Protein AF-A0A397I385-F1 (afdb_monomer_lite)

Sequence (153 aa):
MVNSDDILEIWKVVRYNYLKCYQYIVLLNNRELLCTCYMLITHGIVCRHFFKIFVKSSKAKFHITLIPNRWYKDEYINSDTIYSAETVISNNDDGMQTNSIFNRKYILNNLSEKHSKRILQNRIKYGALMGKAKKAIQYAIQDGDDELIKLIR

Secondary structure (DSSP, 8-state):
---GGGEEEEEEEEETTEEEEEEEEEEETTS-EEETT-HHHHTS---HHHHHHHHH-SS----GGGS-GGG---GGG--TTGGG-------SSS----------TTT-SHHHHHHHHHHHHHHHHHHHHHHHHHHHHHHHHHHT-HHHHHHH-

Radius of gyration: 23.8 Å; chains: 1; bounding box: 57×41×69 Å

Foldseek 3Di:
DDDPVQFDDKDWAADPVGRPDIWIWTQGVLLDIDIPVCCCQQVVADDPVLVVCCVPDPSHDDDPPSDDPVPDPDPVVPDPVVQAFDFDDDPDPDPDGDGRNNPPVRPPDCCSVVVVVVVVVVVVVCVVVVVVVVVVCVVCVVVVVVVVVVVVD

Structure (mmCIF, N/CA/C/O backbone):
data_AF-A0A397I385-F1
#
_entry.id   AF-A0A397I385-F1
#
loop_
_atom_site.group_PDB
_atom_site.id
_atom_site.type_symbol
_atom_site.label_atom_id
_atom_site.label_alt_id
_atom_site.label_comp_id
_atom_site.label_asym_id
_atom_site.label_entity_id
_atom_site.label_seq_id
_atom_site.pdbx_PDB_ins_code
_atom_site.Cartn_x
_atom_site.Cartn_y
_atom_site.Cartn_z
_atom_site.occupancy
_atom_site.B_iso_or_equiv
_atom_site.auth_seq_id
_atom_site.auth_comp_id
_atom_site.auth_asym_id
_atom_site.auth_atom_id
_atom_site.pdbx_PDB_model_num
ATOM 1 N N . MET A 1 1 ? -7.937 -4.680 -13.128 1.00 52.62 1 MET A N 1
ATOM 2 C CA . MET A 1 1 ? -7.143 -5.907 -12.898 1.00 52.62 1 MET A CA 1
ATOM 3 C C . MET A 1 1 ? -5.834 -5.749 -13.659 1.00 52.62 1 MET A C 1
ATOM 5 O O . MET A 1 1 ? -5.864 -5.121 -14.709 1.00 52.62 1 MET A O 1
ATOM 9 N N . VAL A 1 2 ? -4.707 -6.188 -13.093 1.00 66.19 2 VAL A N 1
ATOM 10 C CA . VAL A 1 2 ? -3.383 -6.136 -13.747 1.00 66.19 2 VAL A CA 1
ATOM 11 C C . VAL A 1 2 ? -3.289 -7.324 -14.703 1.00 66.19 2 VAL A C 1
ATOM 13 O O . VAL A 1 2 ? -3.575 -8.437 -14.264 1.00 66.19 2 VAL A O 1
ATOM 16 N N . ASN A 1 3 ? -2.939 -7.102 -15.973 1.00 78.81 3 ASN A N 1
ATOM 17 C CA . ASN A 1 3 ? -2.684 -8.201 -16.904 1.00 78.81 3 ASN A CA 1
ATOM 18 C C . ASN A 1 3 ? -1.306 -8.815 -16.601 1.00 78.81 3 ASN A C 1
ATOM 20 O O . ASN A 1 3 ? -0.361 -8.086 -16.303 1.00 78.81 3 ASN A O 1
ATOM 24 N N . SER A 1 4 ? -1.187 -10.141 -16.653 1.00 80.12 4 SER A N 1
ATOM 25 C CA . SER A 1 4 ? 0.078 -10.849 -16.422 1.00 80.12 4 SER A CA 1
ATOM 26 C C . SER A 1 4 ? 1.169 -10.422 -17.401 1.00 80.12 4 SER A C 1
ATOM 28 O O . SER A 1 4 ? 2.327 -10.327 -17.005 1.00 80.12 4 SER A O 1
ATOM 30 N N . ASP A 1 5 ? 0.788 -10.087 -18.632 1.00 85.38 5 ASP A N 1
ATOM 31 C CA . ASP A 1 5 ? 1.718 -9.679 -19.692 1.00 85.38 5 ASP A CA 1
ATOM 32 C C . ASP A 1 5 ? 2.356 -8.306 -19.424 1.00 85.38 5 ASP A C 1
ATOM 34 O O . ASP A 1 5 ? 3.416 -7.985 -19.959 1.00 85.38 5 ASP A O 1
ATOM 38 N N . ASP A 1 6 ? 1.740 -7.498 -18.555 1.00 86.88 6 ASP A N 1
ATOM 39 C CA . ASP A 1 6 ? 2.251 -6.181 -18.180 1.00 86.88 6 ASP A CA 1
ATOM 40 C C . ASP A 1 6 ? 3.296 -6.253 -17.056 1.00 86.88 6 ASP A C 1
ATOM 42 O O . ASP A 1 6 ? 3.884 -5.231 -16.699 1.00 86.88 6 ASP A O 1
ATOM 46 N N . ILE A 1 7 ? 3.533 -7.428 -16.463 1.00 91.00 7 ILE A N 1
ATOM 47 C CA . ILE A 1 7 ? 4.430 -7.588 -15.315 1.00 91.00 7 ILE A CA 1
ATOM 48 C C . ILE A 1 7 ? 5.881 -7.707 -15.788 1.00 91.00 7 ILE A C 1
ATOM 50 O O . ILE A 1 7 ? 6.270 -8.689 -16.411 1.00 91.00 7 ILE A O 1
ATOM 54 N N . LEU A 1 8 ? 6.717 -6.737 -15.413 1.00 90.75 8 LEU A N 1
ATOM 55 C CA . LEU A 1 8 ? 8.158 -6.784 -15.666 1.00 90.75 8 LEU A CA 1
ATOM 56 C C . LEU A 1 8 ? 8.913 -7.559 -14.590 1.00 90.75 8 LEU A C 1
ATOM 58 O O . LEU A 1 8 ? 9.827 -8.320 -14.901 1.00 90.75 8 LEU A O 1
ATOM 62 N N . GLU A 1 9 ? 8.604 -7.298 -13.319 1.00 93.06 9 GLU A N 1
ATOM 63 C CA . GLU A 1 9 ? 9.323 -7.884 -12.187 1.00 93.06 9 GLU A CA 1
ATOM 64 C C . GLU A 1 9 ? 8.390 -8.083 -10.994 1.00 93.06 9 GLU A C 1
ATOM 66 O O . GLU A 1 9 ? 7.531 -7.246 -10.705 1.00 93.06 9 GLU A O 1
ATOM 71 N N . ILE A 1 10 ? 8.608 -9.170 -10.254 1.00 94.44 10 ILE A N 1
ATOM 72 C CA . ILE A 1 10 ? 7.956 -9.424 -8.970 1.00 94.44 10 ILE A CA 1
ATOM 73 C C . ILE A 1 10 ? 9.040 -9.566 -7.910 1.00 94.44 10 ILE A C 1
ATOM 75 O O . ILE A 1 10 ? 9.926 -10.411 -8.007 1.00 94.44 10 ILE A O 1
ATOM 79 N N . TRP A 1 11 ? 8.943 -8.755 -6.865 1.00 95.25 11 TRP A N 1
ATOM 80 C CA . TRP A 1 11 ? 9.907 -8.715 -5.779 1.00 95.25 11 TRP A CA 1
ATOM 81 C C . TRP A 1 11 ? 9.258 -9.098 -4.460 1.00 95.25 11 TRP A C 1
ATOM 83 O O . TRP A 1 11 ? 8.241 -8.531 -4.061 1.00 95.25 11 TRP A O 1
ATOM 93 N N . LYS A 1 12 ? 9.893 -10.012 -3.726 1.00 94.56 12 LYS A N 1
ATOM 94 C CA . LYS A 1 12 ? 9.553 -10.303 -2.331 1.00 94.56 12 LYS A CA 1
ATOM 95 C C . LYS A 1 12 ? 10.437 -9.467 -1.411 1.00 94.56 12 LYS A C 1
ATOM 97 O O . LYS A 1 12 ? 11.631 -9.721 -1.284 1.00 94.56 12 LYS A O 1
ATOM 102 N N . VAL A 1 13 ? 9.852 -8.484 -0.734 1.00 91.69 13 VAL A N 1
ATOM 103 C CA . VAL A 1 13 ? 10.557 -7.645 0.240 1.00 91.69 13 VAL A CA 1
ATOM 104 C C . VAL A 1 13 ? 10.313 -8.182 1.641 1.00 91.69 13 VAL A C 1
ATOM 106 O O . VAL A 1 13 ? 9.204 -8.103 2.166 1.00 91.69 13 VAL A O 1
ATOM 109 N N . VAL A 1 14 ? 11.365 -8.711 2.258 1.00 89.75 14 VAL A N 1
ATOM 110 C CA . VAL A 1 14 ? 11.336 -9.255 3.621 1.00 89.75 14 VAL A CA 1
ATOM 111 C C . VAL A 1 14 ? 11.904 -8.227 4.599 1.00 89.75 14 VAL A C 1
ATOM 113 O O . VAL A 1 14 ? 12.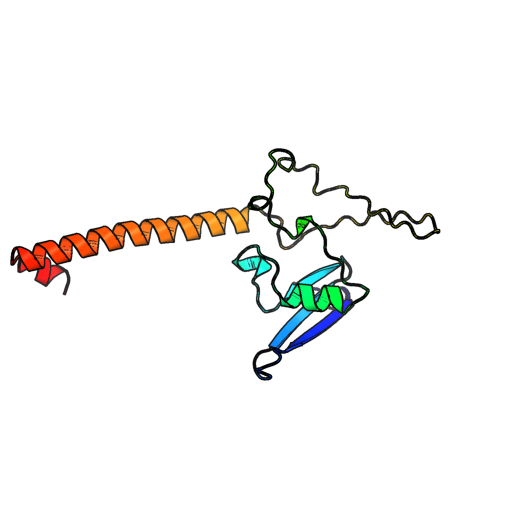859 -7.513 4.283 1.00 89.75 14 VAL A O 1
ATOM 116 N N . ARG A 1 15 ? 11.321 -8.123 5.798 1.00 82.38 15 ARG A N 1
ATOM 117 C CA . ARG A 1 15 ? 11.894 -7.298 6.871 1.00 82.38 15 ARG A CA 1
ATOM 118 C C . ARG A 1 15 ? 13.120 -7.989 7.465 1.00 82.38 15 ARG A C 1
ATOM 120 O O . ARG A 1 15 ? 13.032 -9.153 7.836 1.00 82.38 15 ARG A O 1
ATOM 127 N N . TYR A 1 16 ? 14.206 -7.235 7.638 1.00 75.81 16 TYR A N 1
ATOM 128 C CA . TYR A 1 16 ? 15.486 -7.734 8.161 1.00 75.81 16 TYR A CA 1
ATOM 129 C C . TYR A 1 16 ? 15.333 -8.538 9.469 1.00 75.81 16 TYR A C 1
ATOM 131 O O . TYR A 1 16 ? 15.849 -9.642 9.568 1.00 75.81 16 TYR A O 1
ATOM 139 N N . ASN A 1 17 ? 14.515 -8.054 10.413 1.00 74.25 17 ASN A N 1
ATOM 140 C CA . ASN A 1 17 ? 14.323 -8.695 11.724 1.00 74.25 17 ASN A CA 1
ATOM 141 C C . ASN A 1 17 ? 13.118 -9.648 11.813 1.00 74.25 17 ASN A C 1
ATOM 143 O O . ASN A 1 17 ? 12.834 -10.163 12.889 1.00 74.25 17 ASN A O 1
ATOM 147 N N . TYR A 1 18 ? 12.340 -9.838 10.741 1.00 78.31 18 TYR A N 1
ATOM 148 C CA . TYR A 1 18 ? 11.104 -10.624 10.831 1.00 78.31 18 TYR A CA 1
ATOM 149 C C . TYR A 1 18 ? 10.760 -11.294 9.500 1.00 78.31 18 TYR A C 1
ATOM 151 O O . TYR A 1 18 ? 9.983 -10.771 8.700 1.00 78.31 18 TYR A O 1
ATOM 159 N N . LEU A 1 19 ? 11.324 -12.485 9.278 1.00 73.00 19 LEU A N 1
ATOM 160 C CA . LEU A 1 19 ? 11.230 -13.217 8.008 1.00 73.00 19 LEU A CA 1
ATOM 161 C C . LEU A 1 19 ? 9.794 -13.613 7.619 1.00 73.00 19 LEU A C 1
ATOM 163 O O . LEU A 1 19 ? 9.480 -13.728 6.435 1.00 73.00 19 LEU A O 1
ATOM 167 N N . LYS A 1 20 ? 8.898 -13.759 8.605 1.00 79.06 20 LYS A N 1
ATOM 168 C CA . LYS A 1 20 ? 7.466 -14.028 8.378 1.00 79.06 20 LYS A CA 1
ATOM 169 C C . LYS A 1 20 ? 6.701 -12.809 7.846 1.00 79.06 20 LYS A C 1
ATOM 171 O O . LYS A 1 20 ? 5.641 -12.966 7.252 1.00 79.06 20 LYS A O 1
ATOM 176 N N . CYS A 1 21 ? 7.239 -11.601 8.021 1.00 84.38 21 CYS A N 1
ATOM 177 C CA . CYS A 1 21 ? 6.625 -10.357 7.568 1.00 84.38 21 CYS A CA 1
ATOM 178 C C . CYS A 1 21 ? 7.279 -9.897 6.266 1.00 84.38 21 CYS A C 1
ATOM 180 O O . CYS A 1 21 ? 8.285 -9.180 6.274 1.00 84.38 21 CYS A O 1
ATOM 182 N N . TYR A 1 22 ? 6.673 -10.275 5.147 1.00 90.94 22 TYR A N 1
ATOM 183 C CA . TYR A 1 22 ? 7.094 -9.848 3.819 1.00 90.94 22 TYR A CA 1
ATOM 184 C C . TYR A 1 22 ? 5.964 -9.133 3.082 1.00 90.94 22 TYR A C 1
ATOM 186 O O . TYR A 1 22 ? 4.801 -9.191 3.479 1.00 90.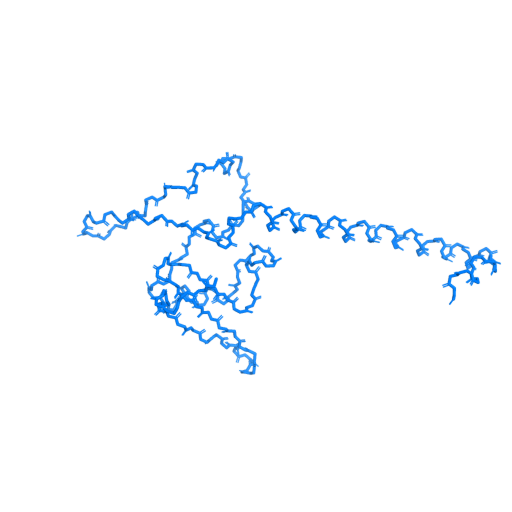94 22 TYR A O 1
ATOM 194 N N . GLN A 1 23 ? 6.327 -8.407 2.035 1.00 93.25 23 GLN A N 1
ATOM 195 C CA . GLN A 1 23 ? 5.408 -7.748 1.117 1.00 93.25 23 GLN A CA 1
ATOM 196 C C . GLN A 1 23 ? 5.872 -8.030 -0.304 1.00 93.25 23 GLN A C 1
ATOM 198 O O . GLN A 1 23 ? 7.078 -8.112 -0.546 1.00 93.25 23 GLN A O 1
ATOM 203 N N . TYR A 1 24 ? 4.932 -8.167 -1.230 1.00 94.25 24 TYR A N 1
ATOM 204 C CA . TYR A 1 24 ? 5.260 -8.275 -2.642 1.00 94.25 24 TYR A CA 1
ATOM 205 C C . TYR A 1 24 ? 5.177 -6.915 -3.306 1.00 94.25 24 TYR A C 1
ATOM 207 O O . TYR A 1 24 ? 4.314 -6.094 -2.975 1.00 94.25 24 TYR A O 1
ATOM 215 N N . ILE A 1 25 ? 6.092 -6.698 -4.242 1.00 92.81 25 ILE A N 1
ATOM 216 C CA . ILE A 1 25 ? 6.059 -5.572 -5.155 1.00 92.81 25 ILE A CA 1
ATOM 217 C C . ILE A 1 25 ? 6.004 -6.092 -6.576 1.00 92.81 25 ILE A C 1
ATOM 219 O O . ILE A 1 25 ? 6.798 -6.950 -6.945 1.00 92.81 25 ILE A O 1
ATOM 223 N N . VAL A 1 26 ? 5.086 -5.541 -7.356 1.00 92.19 26 VAL A N 1
ATOM 224 C CA . VAL A 1 26 ? 4.962 -5.803 -8.787 1.00 92.19 26 VAL A CA 1
ATOM 225 C C . VAL A 1 26 ? 5.380 -4.538 -9.523 1.00 92.19 26 VAL A C 1
ATOM 227 O O . VAL A 1 26 ? 4.832 -3.468 -9.253 1.00 92.19 26 VAL A O 1
ATOM 230 N N . LEU A 1 27 ? 6.369 -4.662 -10.404 1.00 90.31 27 LEU A N 1
ATOM 231 C CA . LEU A 1 27 ? 6.772 -3.629 -11.353 1.00 90.31 27 LEU A CA 1
ATOM 232 C C . LEU A 1 27 ? 6.106 -3.926 -12.695 1.00 90.31 27 LEU A C 1
ATOM 234 O O . LEU A 1 27 ? 6.232 -5.037 -13.210 1.00 90.31 27 LEU A O 1
ATOM 238 N N . LEU A 1 28 ? 5.428 -2.930 -13.252 1.00 87.69 28 LEU A N 1
ATOM 239 C CA . LEU A 1 28 ? 4.714 -3.030 -14.520 1.00 87.69 28 LEU A CA 1
ATOM 240 C C . LEU A 1 28 ? 5.500 -2.391 -15.674 1.00 87.69 28 LEU A C 1
ATOM 242 O O . LEU A 1 28 ? 6.399 -1.575 -15.460 1.00 87.69 28 LEU A O 1
ATOM 246 N N . ASN A 1 29 ? 5.149 -2.751 -16.908 1.00 84.06 29 ASN A N 1
ATOM 247 C CA . ASN A 1 29 ? 5.755 -2.264 -18.154 1.00 84.06 29 ASN A CA 1
ATOM 248 C C . ASN A 1 29 ? 5.682 -0.738 -18.317 1.00 84.06 29 ASN A C 1
ATOM 250 O O . ASN A 1 29 ? 6.634 -0.104 -18.770 1.00 84.06 29 ASN A O 1
ATOM 254 N N . ASN A 1 30 ? 4.599 -0.133 -17.842 1.00 75.69 30 ASN A N 1
ATOM 255 C CA . ASN A 1 30 ? 4.391 1.309 -17.765 1.00 75.69 30 ASN A CA 1
ATOM 256 C C . ASN A 1 30 ? 5.191 1.987 -16.631 1.00 75.69 30 ASN A C 1
ATOM 258 O O . ASN A 1 30 ? 4.991 3.169 -16.361 1.00 75.69 30 ASN A O 1
ATOM 262 N N . ARG A 1 31 ? 6.107 1.254 -15.978 1.00 75.00 31 ARG A N 1
ATOM 263 C CA . ARG A 1 31 ? 6.952 1.694 -14.855 1.00 75.00 31 ARG A CA 1
ATOM 264 C C . ARG A 1 31 ? 6.180 1.989 -13.566 1.00 75.00 31 ARG A C 1
ATOM 266 O O . ARG A 1 31 ? 6.758 2.530 -12.622 1.00 75.00 31 ARG A O 1
ATOM 273 N N . GLU A 1 32 ? 4.904 1.616 -13.482 1.00 81.38 32 GLU A N 1
ATOM 274 C CA . GLU A 1 32 ? 4.159 1.671 -12.227 1.00 81.38 32 GLU A CA 1
ATOM 275 C C . GLU A 1 32 ? 4.612 0.562 -11.271 1.00 81.38 32 GLU A C 1
ATOM 277 O O . GLU A 1 32 ? 4.964 -0.548 -11.674 1.00 81.38 32 GLU A O 1
ATOM 282 N N . LEU A 1 33 ? 4.573 0.866 -9.973 1.00 86.56 33 LEU A N 1
ATOM 283 C CA . LEU A 1 33 ? 4.858 -0.088 -8.907 1.00 86.56 33 LEU A CA 1
ATOM 284 C C . LEU A 1 33 ? 3.637 -0.268 -8.013 1.00 86.56 33 LEU A C 1
ATOM 286 O O . LEU A 1 33 ? 2.999 0.702 -7.602 1.00 86.56 33 LEU A O 1
ATOM 290 N N . LEU A 1 34 ? 3.364 -1.517 -7.650 1.00 89.00 34 LEU A N 1
ATOM 291 C CA . LEU A 1 34 ? 2.300 -1.900 -6.727 1.00 89.00 34 LEU A CA 1
ATOM 292 C C . LEU A 1 34 ? 2.904 -2.644 -5.540 1.00 89.00 34 LEU A C 1
ATOM 294 O O . LEU A 1 34 ? 3.657 -3.584 -5.741 1.00 89.00 34 LEU A O 1
ATOM 298 N N . CYS A 1 35 ? 2.560 -2.257 -4.307 1.00 90.12 35 CYS A N 1
ATOM 299 C CA . CYS A 1 35 ? 2.928 -2.998 -3.092 1.00 90.12 35 CYS A CA 1
ATOM 300 C C . CYS A 1 35 ? 1.683 -3.584 -2.446 1.00 90.12 35 CYS A C 1
ATOM 302 O O . CYS A 1 35 ? 0.709 -2.864 -2.224 1.00 90.12 35 CYS A O 1
ATOM 304 N N . THR A 1 36 ? 1.777 -4.834 -1.999 1.00 92.50 36 THR A N 1
ATOM 305 C CA . THR A 1 36 ? 0.732 -5.506 -1.204 1.00 92.50 36 THR A CA 1
ATOM 306 C C . THR A 1 36 ? 0.450 -4.839 0.143 1.00 92.50 36 THR A C 1
ATOM 308 O O . THR A 1 36 ? -0.503 -5.187 0.826 1.00 92.50 36 THR A O 1
ATOM 311 N N . CYS A 1 37 ? 1.272 -3.870 0.539 1.00 90.00 37 CYS A N 1
ATOM 312 C CA . CYS A 1 37 ? 1.074 -3.072 1.738 1.00 90.00 37 CYS A CA 1
ATOM 313 C C . CYS A 1 37 ? 0.059 -1.936 1.554 1.00 90.00 37 CYS A C 1
ATOM 315 O O . CYS A 1 37 ? -0.293 -1.297 2.540 1.00 90.00 37 CYS A O 1
ATOM 317 N N . TYR A 1 38 ? -0.342 -1.630 0.314 1.00 85.50 38 TYR A N 1
ATOM 318 C CA . TYR A 1 38 ? -1.353 -0.628 -0.051 1.00 85.50 38 TYR A CA 1
ATOM 319 C C . TYR A 1 38 ? -1.151 0.801 0.487 1.00 85.50 38 TYR A C 1
ATOM 321 O O . TYR A 1 38 ? -2.006 1.646 0.261 1.00 85.50 38 TYR A O 1
ATOM 329 N N . MET A 1 39 ? -0.015 1.124 1.114 1.00 84.88 39 MET A N 1
ATOM 330 C CA . MET A 1 39 ? 0.254 2.429 1.744 1.00 84.88 39 MET A CA 1
ATOM 331 C C . MET A 1 39 ? 0.058 3.619 0.790 1.00 84.88 39 MET A C 1
ATOM 333 O O . MET A 1 39 ? -0.456 4.667 1.179 1.00 84.88 39 MET A O 1
ATOM 337 N N . LEU A 1 40 ? 0.442 3.434 -0.475 1.00 81.62 40 LEU A N 1
ATOM 338 C CA . LEU A 1 40 ? 0.274 4.447 -1.509 1.00 81.62 40 LEU A CA 1
ATOM 339 C C . LEU A 1 40 ? -1.210 4.712 -1.801 1.00 81.62 40 LEU A C 1
ATOM 341 O O . LEU A 1 40 ? -1.592 5.852 -2.024 1.00 81.62 40 LEU A O 1
ATOM 345 N N . ILE A 1 41 ? -2.048 3.679 -1.736 1.00 78.69 41 ILE A N 1
ATOM 346 C CA . ILE A 1 41 ? -3.490 3.763 -1.988 1.00 78.69 41 ILE A CA 1
ATOM 347 C C . ILE A 1 41 ? -4.229 4.278 -0.746 1.00 78.69 41 ILE A C 1
ATOM 349 O O . ILE A 1 41 ? -5.069 5.166 -0.858 1.00 78.69 41 ILE A O 1
ATOM 353 N N . THR A 1 42 ? -3.911 3.754 0.441 1.00 77.88 42 THR A N 1
ATOM 354 C CA . THR A 1 42 ? -4.646 4.042 1.683 1.00 77.88 42 THR A CA 1
ATOM 355 C C . THR A 1 42 ? -4.237 5.350 2.354 1.00 77.88 42 THR A C 1
ATOM 357 O O . THR A 1 42 ? -5.068 5.992 2.990 1.00 77.88 42 THR A O 1
ATOM 360 N N . HIS A 1 43 ? -2.971 5.753 2.232 1.00 78.19 43 HIS A N 1
ATOM 361 C CA . HIS A 1 43 ? -2.426 6.942 2.900 1.00 78.19 43 HIS A CA 1
ATOM 362 C C . HIS A 1 43 ? -1.888 7.993 1.920 1.00 78.19 43 HIS A C 1
ATOM 364 O O . HIS A 1 43 ? -1.503 9.096 2.332 1.00 78.19 43 HIS A O 1
ATOM 370 N N . GLY A 1 44 ? -1.854 7.667 0.625 1.00 75.44 44 GLY A N 1
ATOM 371 C CA . GLY A 1 44 ? -1.271 8.525 -0.400 1.00 75.44 44 GLY A CA 1
ATOM 372 C C . GLY A 1 44 ? 0.250 8.613 -0.316 1.00 75.44 44 GLY A C 1
ATOM 373 O O . GLY A 1 44 ? 0.819 9.481 -0.953 1.00 75.44 44 GLY A O 1
ATOM 374 N N . ILE A 1 45 ? 0.934 7.784 0.479 1.00 82.88 45 ILE A N 1
ATOM 375 C CA . ILE A 1 45 ? 2.389 7.895 0.676 1.00 82.88 45 ILE A CA 1
ATOM 376 C C . ILE A 1 45 ? 3.118 6.673 0.126 1.00 82.88 45 ILE A C 1
ATOM 378 O O . ILE A 1 45 ? 2.697 5.528 0.308 1.00 82.88 45 ILE A O 1
ATOM 382 N N . VAL A 1 46 ? 4.253 6.915 -0.526 1.00 85.94 46 VAL A N 1
ATOM 383 C CA . VAL A 1 46 ? 5.131 5.852 -1.018 1.00 85.94 46 VAL A CA 1
ATOM 384 C C . VAL A 1 46 ? 5.692 5.074 0.172 1.00 85.94 46 VAL A C 1
ATOM 386 O O . VAL A 1 46 ? 6.255 5.646 1.103 1.00 85.94 46 VAL A O 1
ATOM 389 N N . CYS A 1 47 ? 5.535 3.750 0.169 1.00 89.38 47 CYS A N 1
ATOM 390 C CA . CYS A 1 47 ? 6.054 2.923 1.257 1.00 89.38 47 CYS A CA 1
ATOM 391 C C . CYS A 1 47 ? 7.567 2.694 1.139 1.00 89.38 47 CYS A C 1
ATOM 393 O O . CYS A 1 47 ? 8.127 2.648 0.045 1.00 89.38 47 CYS A O 1
ATOM 395 N N . ARG A 1 48 ? 8.216 2.389 2.269 1.00 90.44 48 ARG A N 1
ATOM 396 C CA . ARG A 1 48 ? 9.632 1.973 2.319 1.00 90.44 48 ARG A CA 1
ATOM 397 C C . ARG A 1 48 ? 9.994 0.806 1.394 1.00 90.44 48 ARG A C 1
ATOM 399 O O . ARG A 1 48 ? 11.147 0.672 1.002 1.00 90.44 48 ARG A O 1
ATOM 406 N N . HIS A 1 49 ? 9.029 -0.055 1.062 1.00 92.50 49 HIS A N 1
ATOM 407 C CA . HIS A 1 49 ? 9.283 -1.197 0.190 1.00 92.50 49 HI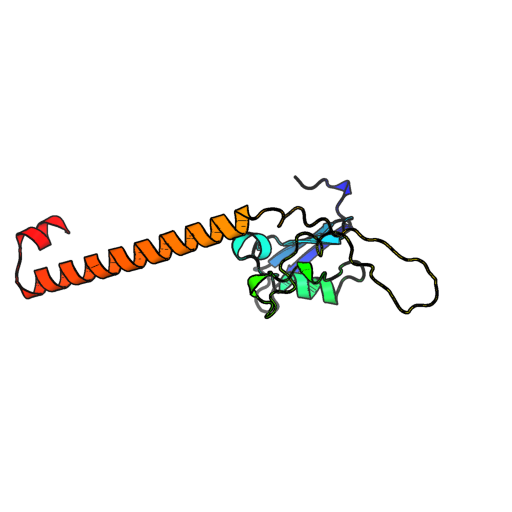S A CA 1
ATOM 408 C C . HIS A 1 49 ? 9.572 -0.734 -1.249 1.00 92.50 49 HIS A C 1
ATOM 410 O O . HIS A 1 49 ? 10.460 -1.297 -1.876 1.00 92.50 49 HIS A O 1
ATOM 416 N N . PHE A 1 50 ? 8.915 0.325 -1.742 1.00 90.81 50 PHE A N 1
ATOM 417 C CA . PHE A 1 50 ? 9.204 0.896 -3.068 1.00 90.81 50 PHE A CA 1
ATOM 418 C C . PHE A 1 50 ? 10.645 1.403 -3.136 1.00 90.81 50 PHE A C 1
ATOM 420 O O . PHE A 1 50 ? 11.369 1.059 -4.060 1.00 90.81 50 PHE A O 1
ATOM 427 N N . PHE A 1 51 ? 11.088 2.144 -2.115 1.00 91.00 51 PHE A N 1
ATOM 428 C CA . PHE A 1 51 ? 12.467 2.635 -2.034 1.00 91.00 51 PHE A CA 1
ATOM 429 C C . PHE A 1 51 ? 13.495 1.503 -2.057 1.00 91.00 51 PHE A C 1
ATOM 431 O O . PHE A 1 51 ? 14.533 1.631 -2.700 1.00 91.00 51 PHE A O 1
ATOM 438 N N . LYS A 1 52 ? 13.192 0.356 -1.436 1.00 91.19 52 LYS A N 1
ATOM 439 C CA . LYS A 1 52 ? 14.057 -0.826 -1.535 1.00 91.19 52 LYS A CA 1
ATOM 440 C C . LYS A 1 52 ? 14.201 -1.313 -2.980 1.00 91.19 52 LYS A C 1
ATOM 442 O O . LYS A 1 52 ? 15.293 -1.736 -3.345 1.00 91.19 52 LYS A O 1
ATOM 447 N N . ILE A 1 53 ? 13.132 -1.249 -3.774 1.00 91.56 53 ILE A N 1
ATOM 448 C CA . ILE A 1 53 ? 13.144 -1.655 -5.184 1.00 91.56 53 ILE A CA 1
ATOM 449 C C . ILE A 1 53 ? 13.810 -0.604 -6.066 1.00 91.56 53 ILE A C 1
ATOM 451 O O . ILE A 1 53 ? 14.611 -0.991 -6.904 1.00 91.56 53 ILE A O 1
ATOM 455 N N . PHE A 1 54 ? 13.595 0.694 -5.834 1.00 90.31 54 PHE A N 1
ATOM 456 C CA . PHE A 1 54 ? 14.302 1.753 -6.572 1.00 90.31 54 PHE A CA 1
ATOM 457 C C . PHE A 1 54 ? 15.825 1.659 -6.440 1.00 90.31 54 PHE A C 1
ATOM 459 O O . PHE A 1 54 ? 16.544 1.982 -7.373 1.00 90.31 54 PHE A O 1
ATOM 466 N N . VAL A 1 55 ? 16.322 1.182 -5.297 1.00 90.06 55 VAL A N 1
ATOM 467 C CA . VAL A 1 55 ? 17.762 0.960 -5.085 1.00 90.06 55 VAL A CA 1
ATOM 468 C C . VAL A 1 55 ? 18.257 -0.345 -5.726 1.00 90.06 55 VAL A C 1
ATOM 470 O O . VAL A 1 55 ? 19.453 -0.504 -5.948 1.00 90.06 55 VAL A O 1
ATOM 473 N N . LYS A 1 56 ? 17.375 -1.322 -5.970 1.00 90.62 56 LYS A N 1
ATOM 474 C CA . LYS A 1 56 ? 17.765 -2.688 -6.362 1.00 90.62 56 LYS A CA 1
ATOM 475 C C . LYS A 1 56 ? 17.486 -3.038 -7.818 1.00 90.62 56 LYS A C 1
ATOM 477 O O . LYS A 1 56 ? 18.244 -3.817 -8.382 1.00 90.62 56 LYS A O 1
ATOM 482 N N . SER A 1 57 ? 16.426 -2.502 -8.404 1.00 88.62 57 SER A N 1
ATOM 483 C CA . SER A 1 57 ? 16.057 -2.739 -9.796 1.00 88.62 57 SER A CA 1
ATOM 484 C C . SER A 1 57 ? 16.542 -1.579 -10.656 1.00 88.62 57 SER A C 1
ATOM 486 O O . SER A 1 57 ? 16.240 -0.426 -10.366 1.00 88.62 57 SER A O 1
ATOM 488 N N . SER A 1 58 ? 17.247 -1.885 -11.746 1.00 87.50 58 SER A N 1
ATOM 489 C CA . SER A 1 58 ? 17.631 -0.896 -12.762 1.00 87.50 58 SER A CA 1
ATOM 490 C C . SER A 1 58 ? 16.445 -0.427 -13.615 1.00 87.50 58 SER A C 1
ATOM 492 O O . SER A 1 58 ? 16.532 0.604 -14.282 1.00 87.50 58 SER A O 1
ATOM 494 N N . LYS A 1 59 ? 15.327 -1.167 -13.598 1.00 87.31 59 LYS A N 1
ATOM 495 C CA . LYS A 1 59 ? 14.110 -0.847 -14.361 1.00 87.31 59 LYS A CA 1
ATOM 496 C C . LYS A 1 59 ? 13.143 0.041 -13.582 1.00 87.31 59 LYS A C 1
ATOM 498 O O . LYS A 1 59 ? 12.364 0.778 -14.187 1.00 87.31 59 LYS A O 1
ATOM 503 N N . ALA A 1 60 ? 13.174 -0.027 -12.252 1.00 87.00 60 ALA A N 1
ATOM 504 C CA . ALA A 1 60 ? 12.313 0.778 -11.399 1.00 87.00 60 ALA A CA 1
ATOM 505 C C . ALA A 1 60 ? 12.798 2.235 -11.361 1.00 87.00 60 ALA A C 1
ATOM 507 O O . ALA A 1 60 ? 13.948 2.506 -11.028 1.00 87.00 60 ALA A O 1
ATOM 508 N N . LYS A 1 61 ? 11.906 3.186 -11.656 1.00 83.69 61 LYS A N 1
ATOM 509 C CA . LYS A 1 61 ? 12.218 4.623 -11.640 1.00 83.69 61 LYS A CA 1
ATOM 510 C C . LYS A 1 61 ? 11.297 5.363 -10.681 1.00 83.69 61 LYS A C 1
ATOM 512 O O . LYS A 1 61 ? 10.088 5.141 -10.682 1.00 83.69 61 LYS A O 1
ATOM 517 N N . PHE A 1 62 ? 11.872 6.246 -9.871 1.00 82.75 62 PHE A N 1
ATOM 518 C CA . PHE A 1 62 ? 11.102 7.146 -9.022 1.00 82.75 62 PHE A CA 1
ATOM 519 C C . PHE A 1 62 ? 10.666 8.363 -9.838 1.00 82.75 62 PHE A C 1
ATOM 521 O O . PHE A 1 62 ? 11.509 9.077 -10.373 1.00 82.75 62 PHE A O 1
ATOM 528 N N . HIS A 1 63 ? 9.357 8.590 -9.923 1.00 76.88 63 HIS A N 1
ATOM 529 C CA . HIS A 1 63 ? 8.789 9.781 -10.547 1.00 76.88 63 HIS A CA 1
ATOM 530 C C . HIS A 1 63 ? 8.367 10.775 -9.463 1.00 76.88 63 HIS A C 1
ATOM 532 O O . HIS A 1 63 ? 7.746 10.363 -8.480 1.00 76.88 63 HIS A O 1
ATOM 538 N N . ILE A 1 64 ? 8.656 12.071 -9.636 1.00 77.38 64 ILE A N 1
ATOM 539 C CA . ILE A 1 64 ? 8.365 13.100 -8.622 1.00 77.38 64 ILE A CA 1
ATOM 540 C C . ILE A 1 64 ? 6.876 13.168 -8.280 1.00 77.38 64 ILE A C 1
ATOM 542 O O . ILE A 1 64 ? 6.526 13.283 -7.110 1.00 77.38 64 ILE A O 1
ATOM 546 N N . THR A 1 65 ? 6.007 12.943 -9.270 1.00 71.81 65 THR A N 1
ATOM 547 C CA . THR A 1 65 ? 4.553 12.819 -9.075 1.00 71.81 65 THR A CA 1
ATOM 548 C C . THR A 1 65 ? 4.168 11.786 -8.019 1.00 71.81 65 THR A C 1
ATOM 550 O O . THR A 1 65 ? 3.079 11.886 -7.469 1.00 71.81 65 THR A O 1
ATOM 553 N N . LEU A 1 66 ? 5.015 10.806 -7.670 1.00 76.56 66 LEU A N 1
ATOM 554 C CA . LEU A 1 66 ? 4.733 9.880 -6.572 1.00 76.56 66 LEU A CA 1
ATOM 555 C C . LEU A 1 66 ? 4.560 10.586 -5.213 1.00 76.56 66 LEU A C 1
ATOM 557 O O . LEU A 1 66 ? 3.863 10.052 -4.344 1.00 76.56 66 LEU A O 1
ATOM 561 N N . ILE A 1 67 ? 5.137 11.776 -5.041 1.00 77.69 67 ILE A N 1
ATOM 562 C CA . ILE A 1 67 ? 4.974 12.628 -3.862 1.00 77.69 67 ILE A CA 1
ATOM 563 C C . ILE A 1 67 ? 3.632 13.373 -3.966 1.00 77.69 67 ILE A C 1
ATOM 565 O O . ILE A 1 67 ? 3.348 13.992 -4.988 1.00 77.69 67 ILE A O 1
ATOM 569 N N . PRO A 1 68 ? 2.764 13.323 -2.940 1.00 73.19 68 PRO A N 1
ATOM 570 C CA . PRO A 1 68 ? 1.494 14.045 -2.984 1.00 73.19 68 PRO A CA 1
ATOM 571 C C . PRO A 1 68 ? 1.674 15.560 -2.994 1.00 73.19 68 PRO A C 1
ATOM 573 O O . PRO A 1 68 ? 2.482 16.083 -2.227 1.00 73.19 68 PRO A O 1
ATOM 576 N N . ASN A 1 69 ? 0.800 16.251 -3.731 1.00 71.38 69 ASN A N 1
ATOM 577 C CA . ASN A 1 69 ? 0.828 17.708 -3.882 1.00 71.38 69 ASN A CA 1
ATOM 578 C C . ASN A 1 69 ? 0.891 18.478 -2.546 1.00 71.38 69 ASN A C 1
ATOM 580 O O . ASN A 1 69 ? 1.575 19.488 -2.440 1.00 71.38 69 ASN A O 1
ATOM 584 N N . ARG A 1 70 ? 0.243 17.969 -1.486 1.00 70.44 70 ARG A N 1
ATOM 585 C CA . ARG A 1 70 ? 0.231 18.598 -0.148 1.00 70.44 70 ARG A CA 1
ATOM 586 C C . ARG A 1 70 ? 1.608 18.764 0.516 1.00 70.44 70 ARG A C 1
ATOM 588 O O . ARG A 1 70 ? 1.683 19.400 1.559 1.00 70.44 70 ARG A O 1
ATOM 595 N N . TRP A 1 71 ? 2.647 18.101 0.005 1.00 75.25 71 TRP A N 1
ATOM 596 C CA . TRP A 1 71 ? 4.005 18.163 0.559 1.00 75.25 71 TRP A CA 1
ATOM 597 C C . TRP A 1 71 ? 4.891 19.205 -0.117 1.00 75.25 71 TRP A C 1
ATOM 599 O O . TRP A 1 71 ? 5.983 19.472 0.383 1.00 75.25 71 TRP A O 1
ATOM 609 N N . TYR A 1 72 ? 4.453 19.787 -1.229 1.00 75.94 72 TYR A N 1
ATOM 610 C CA . TYR A 1 72 ? 5.187 20.875 -1.854 1.00 75.94 72 TYR A CA 1
ATOM 611 C C . TYR A 1 72 ? 4.813 22.207 -1.209 1.00 75.94 72 TYR A C 1
ATOM 613 O O . TYR A 1 72 ? 3.687 22.394 -0.751 1.00 75.94 72 TYR A O 1
ATOM 621 N N . LYS A 1 73 ? 5.782 23.125 -1.156 1.00 69.56 73 LYS A N 1
ATOM 622 C CA . LYS A 1 73 ? 5.591 24.468 -0.593 1.00 69.56 73 LYS A CA 1
ATOM 623 C C . LYS A 1 73 ? 4.880 25.433 -1.546 1.00 69.56 73 LYS A C 1
ATOM 625 O O . LYS A 1 73 ? 4.408 26.463 -1.084 1.00 69.56 73 LYS A O 1
ATOM 630 N N . ASP A 1 74 ? 4.803 25.099 -2.832 1.00 62.47 74 ASP A N 1
ATOM 631 C CA . ASP A 1 74 ? 4.524 26.073 -3.883 1.00 62.47 74 ASP A CA 1
ATOM 632 C C . ASP A 1 74 ? 3.119 25.979 -4.483 1.00 62.47 74 ASP A C 1
ATOM 634 O O . ASP A 1 74 ? 2.641 24.911 -4.872 1.00 62.47 74 ASP A O 1
ATOM 638 N N . GLU A 1 75 ? 2.527 27.158 -4.680 1.00 56.06 75 GLU A N 1
ATOM 639 C CA . GLU A 1 75 ? 1.327 27.418 -5.486 1.00 56.06 75 GLU A CA 1
ATOM 640 C C . GLU A 1 75 ? 1.525 27.053 -6.976 1.00 56.06 75 GLU A C 1
ATOM 642 O O . GLU A 1 75 ? 0.557 26.892 -7.716 1.00 56.06 75 GLU A O 1
ATOM 647 N N . TYR A 1 76 ? 2.773 26.846 -7.414 1.00 52.53 76 TYR A N 1
ATOM 648 C CA . TYR A 1 76 ? 3.150 26.501 -8.791 1.00 52.53 76 TYR A CA 1
ATOM 649 C C . TYR A 1 76 ? 2.813 25.059 -9.206 1.00 52.53 76 TYR A C 1
ATOM 651 O O . TYR A 1 76 ? 2.755 24.768 -10.398 1.00 52.53 76 TYR A O 1
ATOM 659 N N . ILE A 1 77 ? 2.533 24.155 -8.258 1.00 55.50 77 ILE A N 1
ATOM 660 C CA . ILE A 1 77 ? 2.069 22.780 -8.560 1.00 55.50 77 ILE A CA 1
ATOM 661 C C . ILE A 1 77 ? 0.535 22.735 -8.625 1.00 55.50 77 ILE A C 1
ATOM 663 O O . ILE A 1 77 ? -0.103 21.684 -8.587 1.00 55.50 77 ILE A O 1
ATOM 667 N N . ASN A 1 78 ? -0.092 23.901 -8.751 1.00 50.44 78 ASN A N 1
ATOM 668 C CA . ASN A 1 78 ? -1.500 24.009 -9.055 1.00 50.44 78 ASN A CA 1
ATOM 669 C C . ASN A 1 78 ? -1.690 24.082 -10.567 1.00 50.44 78 ASN A C 1
ATOM 671 O O . ASN A 1 78 ? -2.059 25.113 -11.120 1.00 50.44 78 ASN A O 1
ATOM 675 N N . SER A 1 79 ? -1.387 22.993 -11.264 1.00 47.91 79 SER A N 1
ATOM 676 C CA . SER A 1 79 ? -1.798 22.892 -12.653 1.00 47.91 79 SER A CA 1
ATOM 677 C C . SER A 1 79 ? -1.913 21.444 -13.102 1.00 47.91 79 SER A C 1
ATOM 679 O O . SER A 1 79 ? -0.977 20.646 -13.024 1.00 47.91 79 SER A O 1
ATOM 681 N N . ASP A 1 80 ? -3.083 21.130 -13.651 1.00 50.78 80 ASP A N 1
ATOM 682 C CA . ASP A 1 80 ? -3.362 19.928 -14.437 1.00 50.78 80 ASP A CA 1
ATOM 683 C C . ASP A 1 80 ? -2.379 19.749 -15.626 1.00 50.78 80 ASP A C 1
ATOM 685 O O . ASP A 1 80 ? -2.393 18.722 -16.302 1.00 50.78 80 ASP A O 1
ATOM 689 N N . THR A 1 81 ? -1.485 20.718 -15.872 1.00 48.12 81 THR A N 1
ATOM 690 C CA . THR A 1 81 ? -0.490 20.727 -16.949 1.00 48.12 81 THR A CA 1
ATOM 691 C C . THR A 1 81 ? 0.814 19.990 -16.612 1.00 48.12 81 THR A C 1
ATOM 693 O O . THR A 1 81 ? 1.413 19.427 -17.525 1.00 48.12 81 THR A O 1
ATOM 696 N N . ILE A 1 82 ? 1.243 19.896 -15.342 1.00 50.66 82 ILE A N 1
ATOM 697 C CA . ILE A 1 82 ? 2.518 19.221 -14.980 1.00 50.66 82 ILE A CA 1
ATOM 698 C C . ILE A 1 82 ? 2.425 17.695 -15.148 1.00 50.66 82 ILE A C 1
ATOM 700 O O . ILE A 1 82 ? 3.414 17.017 -15.416 1.00 50.66 82 ILE A O 1
ATOM 704 N N . TYR A 1 83 ? 1.220 17.132 -15.064 1.00 51.09 83 TYR A N 1
ATOM 705 C CA . TYR A 1 83 ? 1.009 15.684 -15.127 1.00 51.09 83 TYR A CA 1
ATOM 706 C C . TYR A 1 83 ? 1.242 15.058 -16.511 1.00 51.09 83 TYR A C 1
ATOM 708 O O . TYR A 1 83 ? 1.287 13.832 -16.607 1.00 51.09 83 TYR A O 1
ATOM 716 N N . SER A 1 84 ? 1.398 15.865 -17.567 1.00 44.91 84 SER A N 1
ATOM 717 C CA . SER A 1 84 ? 1.299 15.376 -18.949 1.00 44.91 84 SER A CA 1
ATOM 718 C C . SER A 1 84 ? 2.587 15.460 -19.777 1.00 44.91 84 SER A C 1
ATOM 720 O O . SER A 1 84 ? 2.616 14.891 -20.865 1.00 44.91 84 SER A O 1
ATOM 722 N N . ALA A 1 85 ? 3.657 16.113 -19.310 1.00 46.44 85 ALA A N 1
ATOM 723 C CA . ALA A 1 85 ? 4.863 16.276 -20.130 1.00 46.44 85 ALA A CA 1
ATOM 724 C C . ALA A 1 85 ? 6.127 16.582 -19.308 1.00 46.44 85 ALA A C 1
ATOM 726 O O . ALA A 1 85 ? 6.619 17.706 -19.318 1.00 46.44 85 ALA A O 1
ATOM 727 N N . GLU A 1 86 ? 6.696 15.586 -18.626 1.00 49.00 86 GLU A N 1
ATOM 728 C CA . GLU A 1 86 ? 8.087 15.682 -18.162 1.00 49.00 86 GLU A CA 1
ATOM 729 C C . GLU A 1 86 ? 9.000 14.862 -19.082 1.00 49.00 86 GLU A C 1
ATOM 731 O O . GLU A 1 86 ? 8.972 13.630 -19.112 1.00 49.00 86 GLU A O 1
ATOM 736 N N . THR A 1 87 ? 9.820 15.566 -19.862 1.00 43.19 87 THR A N 1
ATOM 737 C CA . THR A 1 87 ? 10.945 14.999 -20.611 1.00 43.19 87 THR A CA 1
ATOM 738 C C . THR A 1 87 ? 12.078 14.662 -19.648 1.00 43.19 87 THR A C 1
ATOM 740 O O . THR A 1 87 ? 12.704 15.553 -19.076 1.00 43.19 87 THR A O 1
ATOM 743 N N . VAL A 1 88 ? 12.372 13.372 -19.484 1.00 43.09 88 VAL A N 1
ATOM 744 C CA . VAL A 1 88 ? 13.561 12.920 -18.751 1.00 43.09 88 VAL A CA 1
ATOM 745 C C . VAL A 1 88 ? 14.770 13.055 -19.675 1.00 43.09 88 VAL A C 1
ATOM 747 O O . VAL A 1 88 ? 14.938 12.254 -20.591 1.00 43.09 88 VAL A O 1
ATOM 750 N N . ILE A 1 89 ? 15.608 14.064 -19.438 1.00 43.22 89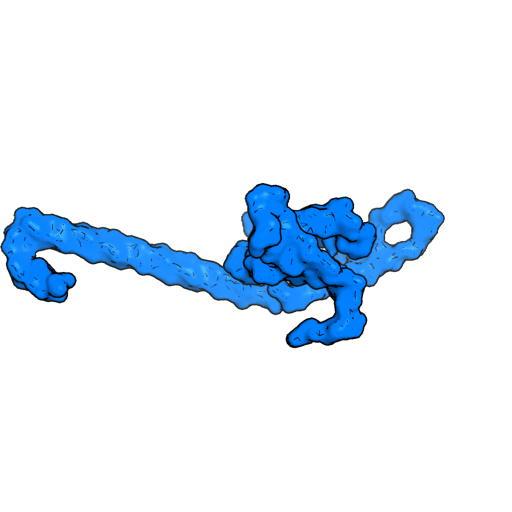 ILE A N 1
ATOM 751 C CA . ILE A 1 89 ? 16.889 14.235 -20.134 1.00 43.22 89 ILE A CA 1
ATOM 752 C C . ILE A 1 89 ? 17.950 13.457 -19.348 1.00 43.22 89 ILE A C 1
ATOM 754 O O . ILE A 1 89 ? 18.229 13.777 -18.194 1.00 43.22 89 ILE A O 1
ATOM 758 N N . SER A 1 90 ? 18.521 12.409 -19.945 1.00 43.09 90 SER A N 1
ATOM 759 C CA . SER A 1 90 ? 19.710 11.738 -19.412 1.00 43.09 90 SER A CA 1
ATOM 760 C C . SER A 1 90 ? 20.952 12.239 -20.139 1.00 43.09 90 SER A C 1
ATOM 762 O O . SER A 1 90 ? 21.009 12.129 -21.358 1.00 43.09 90 SER A O 1
ATOM 764 N N . ASN A 1 91 ? 21.960 12.710 -19.404 1.00 41.56 91 ASN A N 1
ATOM 765 C CA . ASN A 1 91 ? 23.240 13.194 -19.949 1.00 41.56 91 ASN A CA 1
ATOM 766 C C . ASN A 1 91 ? 24.171 12.068 -20.451 1.00 41.56 91 ASN A C 1
ATOM 768 O O . ASN A 1 91 ? 25.386 12.219 -20.406 1.00 41.56 91 ASN A O 1
ATOM 772 N N . ASN A 1 92 ? 23.624 10.927 -20.874 1.00 45.22 92 ASN A N 1
ATOM 773 C CA . ASN A 1 92 ? 24.418 9.859 -21.472 1.00 45.22 92 ASN A CA 1
ATOM 774 C C . ASN A 1 92 ? 24.266 9.970 -22.991 1.00 45.22 92 ASN A C 1
ATOM 776 O O . ASN A 1 92 ? 23.138 9.997 -23.477 1.00 45.22 92 ASN A O 1
ATOM 780 N N . ASP A 1 93 ? 25.401 10.065 -23.683 1.00 48.69 93 ASP A N 1
ATOM 781 C CA . ASP A 1 93 ? 25.598 10.406 -25.100 1.00 48.69 93 ASP A CA 1
ATOM 782 C C . ASP A 1 93 ? 24.954 9.455 -26.126 1.00 48.69 93 ASP A C 1
ATOM 784 O O . ASP A 1 93 ? 25.622 8.905 -26.997 1.00 48.69 93 ASP A O 1
ATOM 788 N N . ASP A 1 94 ? 23.637 9.302 -26.100 1.00 44.09 94 ASP A N 1
ATOM 789 C CA . ASP A 1 94 ? 22.907 8.966 -27.315 1.00 44.09 94 ASP A CA 1
ATOM 790 C C . ASP A 1 94 ? 21.527 9.615 -27.249 1.00 44.09 94 ASP A C 1
ATOM 792 O O . ASP A 1 94 ? 20.789 9.436 -26.279 1.00 44.09 94 ASP A O 1
ATOM 796 N N . GLY A 1 95 ? 21.214 10.445 -28.244 1.00 41.94 95 GLY A N 1
ATOM 797 C CA . GLY A 1 95 ? 20.124 11.429 -28.272 1.00 41.94 95 GLY A CA 1
ATOM 798 C C . GLY A 1 95 ? 18.707 10.851 -28.309 1.00 41.94 95 GLY A C 1
ATOM 799 O O . GLY A 1 95 ? 17.845 11.360 -29.023 1.00 41.94 95 GLY A O 1
ATOM 800 N N . MET A 1 96 ? 18.430 9.793 -27.555 1.00 39.88 96 MET A N 1
ATOM 801 C CA . MET A 1 96 ? 17.136 9.138 -27.509 1.00 39.88 96 MET A CA 1
ATOM 802 C C . MET A 1 96 ? 16.289 9.752 -26.386 1.00 39.88 96 MET A C 1
ATOM 804 O O . MET A 1 96 ? 16.221 9.253 -25.262 1.00 39.88 96 MET A O 1
ATOM 808 N N . GLN A 1 97 ? 15.627 10.870 -26.697 1.00 42.50 97 GLN A N 1
ATOM 809 C CA . GLN A 1 97 ? 14.576 11.441 -25.852 1.00 42.50 97 GLN A CA 1
ATOM 810 C C . GLN A 1 97 ? 13.451 10.413 -25.687 1.00 42.50 97 GLN A C 1
ATOM 812 O O . GLN A 1 97 ? 12.629 10.213 -26.580 1.00 42.50 97 GLN A O 1
ATOM 817 N N . THR A 1 98 ? 13.390 9.734 -24.539 1.00 40.84 98 THR A N 1
ATOM 818 C CA . THR A 1 98 ? 12.240 8.881 -24.232 1.00 40.84 98 THR A CA 1
ATOM 819 C C . THR A 1 98 ? 11.162 9.728 -23.574 1.00 40.84 98 THR A C 1
ATOM 821 O O . THR A 1 98 ? 11.214 9.977 -22.368 1.00 40.84 98 THR A O 1
ATOM 824 N N . ASN A 1 99 ? 10.166 10.143 -24.354 1.00 41.25 99 ASN A N 1
ATOM 825 C CA . ASN A 1 99 ? 8.923 10.699 -23.826 1.00 41.25 99 ASN A CA 1
ATOM 826 C C . ASN A 1 99 ? 8.173 9.582 -23.088 1.00 41.25 99 ASN A C 1
ATOM 828 O O . ASN A 1 99 ? 7.417 8.823 -23.691 1.00 41.25 99 ASN A O 1
ATOM 832 N N . SER A 1 100 ? 8.416 9.417 -21.786 1.00 44.94 100 SER A N 1
ATOM 833 C CA . SER A 1 100 ? 7.627 8.495 -20.969 1.00 44.94 100 SER A CA 1
ATOM 834 C C . SER A 1 100 ? 6.490 9.255 -20.306 1.00 44.94 100 SER A C 1
ATOM 836 O O . SER A 1 100 ? 6.700 9.918 -19.295 1.00 44.94 100 SER A O 1
ATOM 838 N N . ILE A 1 101 ? 5.286 9.128 -20.860 1.00 46.78 101 ILE A N 1
ATOM 839 C CA . ILE A 1 101 ? 4.064 9.603 -20.208 1.00 46.78 101 ILE A CA 1
ATOM 840 C C . ILE A 1 101 ? 3.843 8.723 -18.973 1.00 46.78 101 ILE A C 1
ATOM 842 O O . ILE A 1 101 ? 3.475 7.551 -19.088 1.00 46.78 101 ILE A O 1
ATOM 846 N N . PHE A 1 102 ? 4.100 9.265 -17.781 1.00 51.28 102 PHE A N 1
ATOM 847 C CA . PHE A 1 102 ? 3.813 8.574 -16.527 1.00 51.28 102 PHE A CA 1
ATOM 848 C C . PHE A 1 102 ? 2.314 8.677 -16.223 1.00 51.28 102 PHE A C 1
ATOM 850 O O . PHE A 1 102 ? 1.861 9.504 -15.434 1.00 51.28 102 PHE A O 1
ATOM 857 N N . ASN A 1 103 ? 1.523 7.822 -16.871 1.00 48.78 103 ASN A N 1
ATOM 858 C CA . ASN A 1 103 ? 0.095 7.717 -16.601 1.00 48.78 103 ASN A CA 1
ATOM 859 C C . ASN A 1 103 ? -0.129 7.001 -15.269 1.00 48.78 103 ASN A C 1
ATOM 861 O O . ASN A 1 103 ? -0.123 5.775 -15.196 1.00 48.78 103 ASN A O 1
ATOM 865 N N . ARG A 1 104 ? -0.335 7.788 -14.209 1.00 57.53 104 ARG A N 1
ATOM 866 C CA . ARG A 1 104 ? -0.554 7.311 -12.840 1.00 57.53 104 ARG A CA 1
ATOM 867 C C . ARG A 1 104 ? -1.980 6.775 -12.659 1.00 57.53 104 ARG A C 1
ATOM 869 O O . ARG A 1 104 ? -2.838 7.433 -12.066 1.00 57.53 104 ARG A O 1
ATOM 876 N N . LYS A 1 105 ? -2.236 5.554 -13.128 1.00 51.69 105 LYS A N 1
ATOM 877 C CA . LYS A 1 105 ? -3.566 4.919 -13.164 1.00 51.69 105 LYS A CA 1
ATOM 878 C C . LYS A 1 105 ? -4.175 4.730 -11.772 1.00 51.69 105 LYS A C 1
ATOM 880 O O . LYS A 1 105 ? -5.390 4.786 -11.616 1.00 51.69 105 LYS A O 1
ATOM 885 N N . TYR A 1 106 ? -3.337 4.554 -10.750 1.00 50.88 106 TYR A N 1
ATOM 886 C CA . TYR A 1 106 ? -3.783 4.264 -9.380 1.00 50.88 106 TYR A CA 1
ATOM 887 C C . TYR A 1 106 ? -3.916 5.492 -8.465 1.00 50.88 106 TYR A C 1
ATOM 889 O O . TYR A 1 106 ? -4.303 5.338 -7.307 1.00 50.88 106 TYR A O 1
ATOM 897 N N . ILE A 1 107 ? -3.604 6.702 -8.954 1.00 50.03 107 ILE A N 1
ATOM 898 C CA . ILE A 1 107 ? -3.793 7.962 -8.197 1.00 50.03 107 ILE A CA 1
ATOM 899 C C . ILE A 1 107 ? -4.594 9.004 -8.978 1.00 50.03 107 ILE A C 1
ATOM 901 O O . ILE A 1 107 ? -5.034 9.990 -8.389 1.00 50.03 107 ILE A O 1
ATOM 905 N N . LEU A 1 108 ? -4.924 8.735 -10.245 1.00 39.66 108 LEU A N 1
ATOM 906 C CA . LEU A 1 108 ? -5.972 9.453 -10.959 1.00 39.66 108 LEU A CA 1
ATOM 907 C C . LEU A 1 108 ? -7.348 9.096 -10.375 1.00 39.66 108 LEU A C 1
ATOM 909 O O . LEU A 1 108 ? -8.120 8.304 -10.903 1.00 39.66 108 LEU A O 1
ATOM 913 N N . ASN A 1 109 ? -7.621 9.630 -9.195 1.00 40.72 109 ASN A N 1
ATOM 914 C CA . ASN A 1 109 ? -8.622 10.659 -9.053 1.00 40.72 109 ASN A CA 1
ATOM 915 C C . ASN A 1 109 ? -8.497 11.249 -7.652 1.00 40.72 109 ASN A C 1
ATOM 917 O O . ASN A 1 109 ? -8.298 10.538 -6.661 1.00 40.72 109 ASN A O 1
ATOM 921 N N . ASN A 1 110 ? -8.799 12.540 -7.577 1.00 47.59 110 ASN A N 1
ATOM 922 C CA . ASN A 1 110 ? -9.332 13.260 -6.423 1.00 47.59 110 ASN A CA 1
ATOM 923 C C . ASN A 1 110 ? -10.283 12.445 -5.511 1.00 47.59 110 ASN A C 1
ATOM 925 O O . ASN A 1 110 ? -10.586 12.889 -4.415 1.00 47.59 110 ASN A O 1
ATOM 929 N N . LEU A 1 111 ? -10.751 11.256 -5.908 1.00 44.75 111 LEU A N 1
ATOM 930 C CA . LEU A 1 111 ? -11.423 10.266 -5.075 1.00 44.75 111 LEU A CA 1
ATOM 931 C C . LEU A 1 111 ? -10.591 9.791 -3.879 1.00 44.75 111 LEU A C 1
ATOM 933 O O . LEU A 1 111 ? -11.146 9.787 -2.789 1.00 44.75 111 LEU A O 1
ATOM 937 N N . SER A 1 112 ? -9.305 9.433 -4.010 1.00 52.47 112 SER A N 1
ATOM 938 C CA . SER A 1 112 ? -8.524 8.993 -2.832 1.00 52.47 112 SER A CA 1
ATOM 939 C C . SER A 1 112 ? -8.328 10.146 -1.850 1.00 52.47 112 SER A C 1
ATOM 941 O O . SER A 1 112 ? -8.532 9.979 -0.649 1.00 52.47 112 SER A O 1
ATOM 943 N N . GLU A 1 113 ? -8.049 11.353 -2.342 1.00 53.41 113 GLU A N 1
ATOM 944 C CA . GLU A 1 113 ? -7.874 12.521 -1.482 1.00 53.41 113 GLU A CA 1
ATOM 945 C C . GLU A 1 113 ? -9.201 13.015 -0.885 1.00 53.41 113 GLU A C 1
ATOM 947 O O . GLU A 1 113 ? -9.263 13.279 0.312 1.00 53.41 113 GLU A O 1
ATOM 952 N N . LYS A 1 114 ? -10.293 13.067 -1.657 1.00 54.00 114 LYS A N 1
ATOM 953 C CA . LYS A 1 114 ? -11.644 13.412 -1.174 1.00 54.00 114 LYS A CA 1
ATOM 954 C C . LYS A 1 114 ? -12.177 12.363 -0.204 1.00 54.00 114 LYS A C 1
ATOM 956 O O . LYS A 1 114 ? -12.761 12.719 0.815 1.00 54.00 114 LYS A O 1
ATOM 961 N N . HIS A 1 115 ? -11.951 11.078 -0.474 1.00 54.81 115 HIS A N 1
ATOM 962 C CA . HIS A 1 115 ? -12.318 9.988 0.426 1.00 54.81 115 HIS A CA 1
ATOM 963 C C . HIS A 1 115 ? -11.475 10.021 1.703 1.00 54.81 115 HIS A C 1
ATOM 965 O O . HIS A 1 115 ? -12.026 9.896 2.793 1.00 54.81 115 HIS A O 1
ATOM 971 N N . SER A 1 116 ? -10.172 10.287 1.592 1.00 58.06 116 SER A N 1
ATOM 972 C CA . SER A 1 116 ? -9.275 10.475 2.738 1.00 58.06 116 SER A CA 1
ATOM 973 C C . SER A 1 116 ? -9.675 11.692 3.572 1.00 58.06 116 SER A C 1
ATOM 975 O O . SER A 1 116 ? -9.777 11.584 4.792 1.00 58.06 116 SER A O 1
ATOM 977 N N . LYS A 1 117 ? -9.992 12.828 2.933 1.00 62.78 117 LYS A N 1
ATOM 978 C CA . LYS A 1 117 ? -10.526 14.037 3.582 1.00 62.78 117 LYS A CA 1
ATOM 979 C C . LYS A 1 117 ? -11.857 13.743 4.273 1.00 62.78 117 LYS A C 1
ATOM 981 O O . LYS A 1 117 ? -12.032 14.133 5.422 1.00 62.78 117 LYS A O 1
ATOM 986 N N . ARG A 1 118 ? -12.762 12.990 3.638 1.00 64.50 118 ARG A N 1
ATOM 987 C CA . ARG A 1 118 ? -14.050 12.579 4.221 1.00 64.50 118 ARG A CA 1
ATOM 988 C C . ARG A 1 118 ? -13.874 11.645 5.422 1.00 64.50 118 ARG A C 1
ATOM 990 O O . ARG A 1 118 ? -14.514 11.855 6.446 1.00 64.50 118 ARG A O 1
ATOM 997 N N . ILE A 1 119 ? -12.991 10.646 5.336 1.00 66.06 119 ILE A N 1
ATOM 998 C CA . ILE A 1 119 ? -12.653 9.761 6.465 1.00 66.06 119 ILE A CA 1
ATOM 999 C C . ILE A 1 119 ? -12.065 10.579 7.617 1.00 66.06 119 ILE A C 1
ATOM 1001 O O . ILE A 1 119 ? -12.465 10.395 8.767 1.00 66.06 119 ILE A O 1
ATOM 1005 N N . LEU A 1 120 ? -11.139 11.494 7.319 1.00 69.06 120 LEU A N 1
ATOM 1006 C CA . LEU A 1 120 ? -10.520 12.363 8.315 1.00 69.06 120 LEU A CA 1
ATOM 1007 C C . LEU A 1 120 ? -11.565 13.261 8.991 1.00 69.06 120 LEU A C 1
ATOM 1009 O O . LEU A 1 120 ? -11.619 13.314 10.216 1.00 69.06 120 LEU A O 1
ATOM 1013 N N . GLN A 1 121 ? -12.451 13.888 8.216 1.00 75.62 121 GLN A N 1
ATOM 1014 C CA . GLN A 1 121 ? -13.553 14.702 8.732 1.00 75.62 121 GLN A CA 1
ATOM 1015 C C . GLN A 1 121 ? -14.512 13.888 9.606 1.00 75.62 121 GLN A C 1
ATOM 1017 O O . GLN A 1 121 ? -14.902 14.357 10.671 1.00 75.62 121 GLN A O 1
ATOM 1022 N N . ASN A 1 122 ? -14.861 12.663 9.208 1.00 79.88 122 ASN A N 1
ATOM 1023 C CA . ASN A 1 122 ? -15.718 11.788 10.010 1.00 79.88 122 ASN A CA 1
ATOM 1024 C C . ASN A 1 122 ? -15.051 11.399 11.335 1.00 79.88 122 ASN A C 1
ATOM 1026 O O . ASN A 1 122 ? -15.711 11.404 12.371 1.00 79.88 122 ASN A O 1
ATOM 1030 N N . ARG A 1 123 ? -13.739 11.127 11.329 1.00 79.38 123 ARG A N 1
ATOM 1031 C CA . ARG A 1 123 ? -12.975 10.861 12.558 1.00 79.38 123 ARG A CA 1
ATOM 1032 C C . ARG A 1 123 ? -12.915 12.079 13.477 1.00 79.38 123 ARG A C 1
ATOM 1034 O O . ARG A 1 123 ? -13.101 11.924 14.679 1.00 79.38 123 ARG A O 1
ATOM 1041 N N . ILE A 1 124 ? -12.705 13.276 12.927 1.00 84.00 124 ILE A N 1
ATOM 1042 C CA . ILE A 1 124 ? -12.713 14.531 13.696 1.00 84.00 124 ILE A CA 1
ATOM 1043 C C . ILE A 1 124 ? -14.101 14.777 14.303 1.00 84.00 124 ILE A C 1
ATOM 1045 O O . ILE A 1 124 ? -14.204 15.050 15.498 1.00 84.00 124 ILE A O 1
ATOM 1049 N N . LYS A 1 125 ? -15.173 14.617 13.513 1.00 90.50 125 LYS A N 1
ATOM 1050 C CA . LYS A 1 125 ? -16.561 14.747 13.985 1.00 90.50 125 LYS A CA 1
ATOM 1051 C C . LYS A 1 125 ? -16.870 13.757 15.103 1.00 90.50 125 LYS A C 1
ATOM 1053 O O . LYS A 1 125 ? -17.391 14.167 16.135 1.00 90.50 125 LYS A O 1
ATOM 1058 N N . TYR A 1 126 ? -16.507 12.486 14.925 1.00 93.50 126 TYR A N 1
ATOM 1059 C CA . TYR A 1 126 ? -16.667 11.461 15.955 1.00 93.50 126 TYR A CA 1
ATOM 1060 C C . TYR A 1 126 ? -15.891 11.818 17.227 1.00 93.50 126 TYR A C 1
ATOM 1062 O O . TYR A 1 126 ? -16.451 11.756 18.315 1.00 93.50 126 TYR A O 1
ATOM 1070 N N . GLY A 1 127 ? -14.633 12.254 17.104 1.00 91.44 127 GLY A N 1
ATOM 1071 C CA . GLY A 1 127 ? -13.819 12.670 18.247 1.00 91.44 127 GLY A CA 1
ATOM 1072 C C . GLY A 1 127 ? -14.437 13.833 19.027 1.00 91.44 127 GLY A C 1
ATOM 1073 O O . GLY A 1 127 ? -14.488 13.787 20.254 1.00 91.44 127 GLY A O 1
ATOM 1074 N N . ALA A 1 128 ? -14.972 14.839 18.329 1.00 93.88 128 AL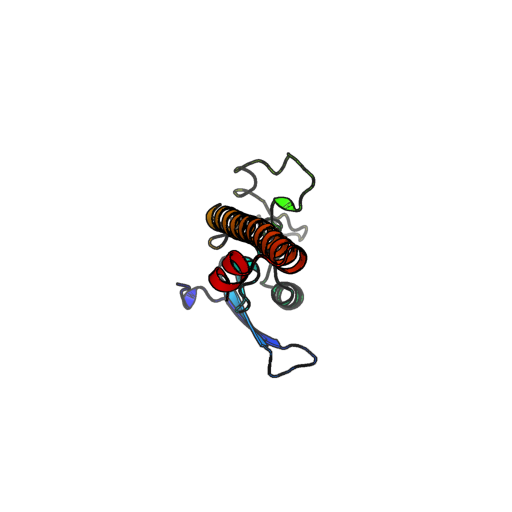A A N 1
ATOM 1075 C CA . ALA A 1 128 ? -15.656 15.970 18.951 1.00 93.88 128 ALA A CA 1
ATOM 1076 C C . ALA A 1 128 ? -16.963 15.555 19.653 1.00 93.88 128 ALA A C 1
ATOM 1078 O O . ALA A 1 128 ? -17.192 15.944 20.799 1.00 93.88 128 ALA A O 1
ATOM 1079 N N . LEU A 1 129 ? -17.796 14.740 18.994 1.00 94.44 129 LEU A N 1
ATOM 1080 C CA . LEU A 1 129 ? -19.032 14.190 19.565 1.00 94.44 129 LEU A CA 1
ATOM 1081 C C . LEU A 1 129 ? -18.747 13.340 20.803 1.00 94.44 129 LEU A C 1
ATOM 1083 O O . LEU A 1 129 ? -19.324 13.581 21.859 1.00 94.44 129 LEU A O 1
ATOM 1087 N N . MET A 1 130 ? -17.801 12.407 20.700 1.00 94.06 130 MET A N 1
ATOM 1088 C CA . MET A 1 130 ? -17.416 11.530 21.802 1.00 94.06 130 MET A CA 1
ATOM 1089 C C . MET A 1 130 ? -16.794 12.315 22.962 1.00 94.06 130 MET A C 1
ATOM 1091 O O . MET A 1 130 ? -17.029 11.997 24.124 1.00 94.06 130 MET A O 1
ATOM 1095 N N . GLY A 1 131 ? -16.037 13.377 22.668 1.00 94.56 131 GLY A N 1
ATOM 1096 C CA . GLY A 1 131 ? -15.511 14.288 23.683 1.00 94.56 131 GLY A CA 1
ATOM 1097 C C . GLY A 1 131 ? -16.617 15.001 24.464 1.00 94.56 131 GLY A C 1
ATOM 1098 O O . GLY A 1 131 ? -16.556 15.059 25.691 1.00 94.56 131 GLY A O 1
ATOM 1099 N N . LYS A 1 132 ? -17.654 15.498 23.776 1.00 93.88 132 LYS A N 1
ATOM 1100 C CA . LYS A 1 132 ? -18.830 16.096 24.430 1.00 93.88 132 LYS A CA 1
ATOM 1101 C C . LYS A 1 132 ? -19.628 15.066 25.232 1.00 93.88 132 LYS A C 1
ATOM 1103 O O . LYS A 1 132 ? -19.969 15.349 26.374 1.00 93.88 132 LYS A O 1
ATOM 1108 N N . ALA A 1 133 ? -19.861 13.877 24.676 1.00 91.50 133 ALA A N 1
ATOM 1109 C CA . ALA A 1 133 ? -20.568 12.796 25.362 1.00 91.50 133 ALA A CA 1
ATOM 1110 C C . ALA A 1 133 ? -19.864 12.396 26.668 1.00 91.50 133 ALA A C 1
ATOM 1112 O O . ALA A 1 133 ? -20.498 12.328 27.715 1.00 91.50 133 ALA A O 1
ATOM 1113 N N . LYS A 1 134 ? -18.533 12.235 26.643 1.00 91.94 134 LYS A N 1
ATOM 1114 C CA . LYS A 1 134 ? -17.741 11.957 27.852 1.00 91.94 134 LYS A CA 1
ATOM 1115 C C . LYS A 1 134 ? -17.869 13.049 28.914 1.00 91.94 134 LYS A C 1
ATOM 1117 O O . LYS A 1 134 ? -17.971 12.723 30.089 1.00 91.94 134 LYS A O 1
ATOM 1122 N N . LYS A 1 135 ? -17.879 14.327 28.517 1.00 93.50 135 LYS A N 1
ATOM 1123 C CA . LYS A 1 135 ? -18.088 15.438 29.460 1.00 93.50 135 LYS A CA 1
ATOM 1124 C C . LYS A 1 135 ? -19.478 15.402 30.088 1.00 93.50 135 LYS A C 1
ATOM 1126 O O . LYS A 1 135 ? -19.579 15.565 31.293 1.00 93.50 135 LYS A O 1
ATOM 1131 N N . ALA A 1 136 ? -20.519 15.159 29.292 1.00 89.19 136 ALA A N 1
ATOM 1132 C CA . ALA A 1 136 ? -21.885 15.043 29.800 1.00 89.19 136 ALA A CA 1
ATOM 1133 C C . ALA A 1 136 ? -22.014 13.896 30.817 1.00 89.19 136 ALA A C 1
ATOM 1135 O O . ALA A 1 136 ? -22.558 14.101 31.895 1.00 89.19 136 ALA A O 1
ATOM 1136 N N . ILE A 1 137 ? -21.419 12.733 30.521 1.00 87.69 137 ILE A N 1
ATOM 1137 C CA . ILE A 1 137 ? -21.340 11.603 31.461 1.00 87.69 137 ILE A CA 1
ATOM 1138 C C . ILE A 1 137 ? -20.633 12.017 32.752 1.00 87.69 137 ILE A C 1
ATOM 1140 O O . ILE A 1 137 ? -21.091 11.701 33.844 1.00 87.69 137 ILE A O 1
ATOM 1144 N N . GLN A 1 138 ? -19.511 12.726 32.636 1.00 90.06 138 GLN A N 1
ATOM 1145 C CA . GLN A 1 138 ? -18.744 13.139 33.802 1.00 90.06 138 GLN A CA 1
ATOM 1146 C C . GLN A 1 138 ? -19.510 14.128 34.688 1.00 90.06 138 GLN A C 1
ATOM 1148 O O . GLN A 1 138 ? -19.437 13.999 35.906 1.00 90.06 138 GLN A O 1
ATOM 1153 N N . TYR A 1 139 ? -20.267 15.056 34.100 1.00 91.00 139 TYR A N 1
ATOM 1154 C CA . TYR A 1 139 ? -21.141 15.950 34.862 1.00 91.00 139 TYR A CA 1
ATOM 1155 C C . TYR A 1 139 ? -22.296 15.200 35.525 1.00 91.00 139 TYR A C 1
ATOM 1157 O O . TYR A 1 139 ? -22.518 15.400 36.709 1.00 91.00 139 TYR A O 1
ATOM 1165 N N . ALA A 1 140 ? -22.949 14.265 34.830 1.00 87.81 140 ALA A N 1
ATOM 1166 C CA . ALA A 1 140 ? -24.010 13.451 35.429 1.00 87.81 140 ALA A CA 1
ATOM 1167 C C . ALA A 1 140 ? -23.519 12.642 36.640 1.00 87.81 140 ALA A C 1
ATOM 1169 O O . ALA A 1 140 ? -24.209 12.552 37.648 1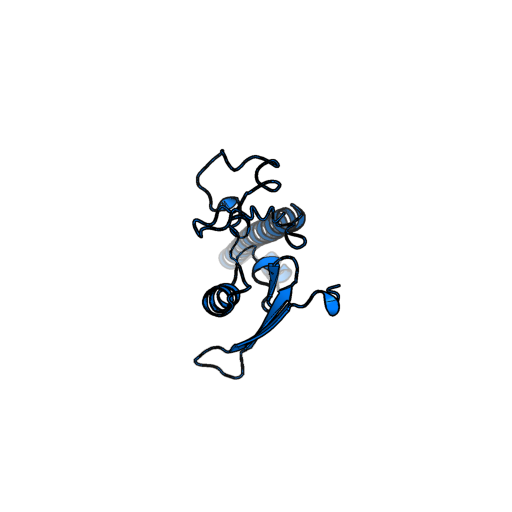.00 87.81 140 ALA A O 1
ATOM 1170 N N . ILE A 1 141 ? -22.295 12.105 36.575 1.00 86.81 141 ILE A N 1
ATOM 1171 C CA . ILE A 1 141 ? -21.663 11.423 37.715 1.00 86.81 141 ILE A CA 1
ATOM 1172 C C . ILE A 1 141 ? -21.389 12.395 38.872 1.00 86.81 141 ILE A C 1
ATOM 1174 O O . ILE A 1 141 ? -21.548 12.013 40.027 1.00 86.81 141 ILE A O 1
ATOM 1178 N N . GLN A 1 142 ? -20.953 13.624 38.581 1.00 90.44 142 GLN A N 1
ATOM 1179 C CA . GLN A 1 142 ? -20.661 14.637 39.603 1.00 90.44 142 GLN A CA 1
ATOM 1180 C C . GLN A 1 142 ? -21.927 15.165 40.285 1.00 90.44 142 GLN A C 1
ATOM 1182 O O . GLN A 1 142 ? -21.922 15.334 41.501 1.00 90.44 142 GLN A O 1
ATOM 1187 N N . ASP A 1 143 ? -22.993 15.375 39.515 1.00 88.56 143 ASP A N 1
ATOM 1188 C CA . ASP A 1 143 ? -24.268 15.908 40.000 1.00 88.56 143 ASP A CA 1
ATOM 1189 C C . ASP A 1 143 ? -25.192 14.816 40.571 1.00 88.56 143 ASP A C 1
ATOM 1191 O O . ASP A 1 143 ? -26.222 15.130 41.163 1.00 88.56 143 ASP A O 1
ATOM 1195 N N . GLY A 1 144 ? -24.828 13.534 40.430 1.00 83.94 144 GLY A N 1
ATOM 1196 C CA . GLY A 1 144 ? -25.645 12.406 40.887 1.00 83.94 144 GLY A CA 1
ATOM 1197 C C . GLY A 1 144 ? -26.929 12.218 40.071 1.00 83.94 144 GLY A C 1
ATOM 1198 O O . GLY A 1 144 ? -27.943 11.785 40.612 1.00 83.94 144 GLY A O 1
ATOM 1199 N N . ASP A 1 145 ? -26.903 12.564 38.782 1.00 84.12 145 ASP A N 1
ATOM 1200 C CA . ASP A 1 145 ? -28.054 12.456 37.882 1.00 84.12 145 ASP A CA 1
ATOM 1201 C C . ASP A 1 145 ? -28.282 10.995 37.452 1.00 84.12 145 ASP A C 1
ATOM 1203 O O . ASP A 1 145 ? -27.812 10.520 36.410 1.00 84.12 145 ASP A O 1
ATOM 1207 N N . ASP A 1 146 ? -29.000 10.262 38.304 1.00 80.69 146 ASP A N 1
ATOM 1208 C CA . ASP A 1 146 ? -29.300 8.840 38.142 1.00 80.69 146 ASP A CA 1
ATOM 1209 C C . ASP A 1 146 ? -30.129 8.518 36.887 1.00 80.69 146 ASP A C 1
ATOM 1211 O O . ASP A 1 146 ? -30.042 7.395 36.378 1.00 80.69 146 ASP A O 1
ATOM 1215 N N . GLU A 1 147 ? -30.925 9.459 36.364 1.00 81.31 147 GLU A N 1
ATOM 1216 C CA . GLU A 1 147 ? -31.674 9.245 35.119 1.00 81.31 147 GLU A CA 1
ATOM 1217 C C . GLU A 1 147 ? -30.734 9.216 33.918 1.00 81.31 147 GLU A C 1
ATOM 1219 O O . GLU A 1 147 ? -30.784 8.287 33.103 1.00 81.31 147 GLU A O 1
ATOM 1224 N N . LEU A 1 148 ? -29.826 10.190 33.833 1.00 77.56 148 LEU A N 1
ATOM 1225 C CA . LEU A 1 148 ? -28.874 10.267 32.732 1.00 77.56 148 LEU A CA 1
ATOM 1226 C C . LEU A 1 148 ? -27.819 9.153 32.820 1.00 77.56 148 LEU A C 1
ATOM 1228 O O . LEU A 1 148 ? -27.412 8.603 31.795 1.00 77.56 148 LEU A O 1
ATOM 1232 N N . ILE A 1 149 ? -27.434 8.746 34.035 1.00 76.62 149 ILE A N 1
ATOM 1233 C CA . ILE A 1 149 ? -26.571 7.578 34.264 1.00 76.62 149 ILE A CA 1
ATOM 1234 C C . ILE A 1 149 ? -27.265 6.282 33.822 1.00 76.62 149 ILE A C 1
ATOM 1236 O O . ILE A 1 149 ? -26.624 5.453 33.174 1.00 76.62 149 ILE A O 1
ATOM 1240 N N . LYS A 1 150 ? -28.560 6.093 34.122 1.00 81.88 150 LYS A N 1
ATOM 1241 C CA . LYS A 1 150 ? -29.329 4.911 33.683 1.00 81.88 150 LYS A CA 1
ATOM 1242 C C . LYS A 1 150 ? -29.513 4.843 32.171 1.00 81.88 150 LYS A C 1
ATOM 1244 O O . LYS A 1 150 ? -29.519 3.746 31.631 1.00 81.88 150 LYS A O 1
ATOM 1249 N N . LEU A 1 151 ? -29.655 5.980 31.493 1.00 79.00 151 LEU A N 1
ATOM 1250 C CA . LEU A 1 151 ? -29.860 6.028 30.042 1.00 79.00 151 LEU A CA 1
ATOM 1251 C C . LEU A 1 151 ? -28.604 5.639 29.237 1.00 79.00 151 LEU A C 1
ATOM 1253 O O . LEU A 1 151 ? -28.702 5.263 28.070 1.00 79.00 151 LEU A O 1
ATOM 1257 N N . ILE A 1 152 ? -27.419 5.767 29.839 1.00 72.62 152 ILE A N 1
ATOM 1258 C CA . ILE A 1 152 ? -26.120 5.538 29.183 1.00 72.62 152 ILE A CA 1
ATOM 1259 C C . ILE A 1 152 ? -25.552 4.141 29.492 1.00 72.62 152 ILE A C 1
ATOM 1261 O O . ILE A 1 152 ? -24.642 3.684 28.795 1.00 72.62 152 ILE A O 1
ATOM 1265 N N . ARG A 1 153 ? -26.067 3.479 30.532 1.00 59.88 153 ARG A N 1
ATOM 1266 C CA . ARG A 1 153 ? -25.618 2.167 31.015 1.00 59.88 153 ARG A CA 1
ATOM 1267 C C . ARG A 1 153 ? -26.297 1.021 30.274 1.00 59.88 153 ARG A C 1
ATOM 1269 O O . ARG A 1 153 ? -25.584 0.023 30.029 1.00 59.88 153 ARG A O 1
#

Organism: NCBI:txid1348612

pLDDT: mean 73.73, std 17.84, range [39.66, 95.25]

InterPro domains:
  IPR007527 Zinc finger, SWIM-type [PS50966] (24-58)